Protein AF-A0A1D2MU50-F1 (afdb_monomer_lite)

Structure (mmCIF, N/CA/C/O backbone):
data_AF-A0A1D2MU50-F1
#
_entry.id   AF-A0A1D2MU50-F1
#
loop_
_atom_site.group_PDB
_atom_site.id
_atom_site.type_symbol
_atom_site.label_atom_id
_atom_site.label_alt_id
_atom_site.label_comp_id
_atom_site.label_asym_id
_atom_site.label_entity_id
_atom_site.label_seq_id
_atom_site.pdbx_PDB_ins_code
_atom_site.Cartn_x
_atom_site.Cartn_y
_atom_site.Cartn_z
_atom_site.occupancy
_atom_site.B_iso_or_equiv
_atom_site.auth_seq_id
_atom_site.auth_comp_id
_atom_site.auth_asym_id
_atom_site.auth_atom_id
_atom_site.pdbx_PDB_model_num
ATOM 1 N N . MET A 1 1 ? 18.947 -16.533 -2.020 1.00 41.44 1 MET A N 1
ATOM 2 C CA . MET A 1 1 ? 18.686 -15.149 -1.567 1.00 41.44 1 MET A CA 1
ATOM 3 C C . MET A 1 1 ? 19.133 -14.225 -2.692 1.00 41.44 1 MET A C 1
ATOM 5 O O . MET A 1 1 ? 20.329 -14.177 -2.955 1.00 41.44 1 MET A O 1
ATOM 9 N N . LEU A 1 2 ? 18.201 -13.632 -3.450 1.00 48.97 2 LEU A N 1
ATOM 10 C CA . LEU A 1 2 ? 18.557 -12.781 -4.593 1.00 48.97 2 LEU A CA 1
ATOM 11 C C . LEU A 1 2 ? 19.436 -11.619 -4.111 1.00 48.97 2 LEU A C 1
ATOM 13 O O . LEU A 1 2 ? 19.062 -10.865 -3.218 1.00 48.97 2 LEU A O 1
ATOM 17 N N . LYS A 1 3 ? 20.637 -11.517 -4.684 1.00 49.50 3 LYS A N 1
ATOM 18 C CA . LYS A 1 3 ? 21.651 -10.506 -4.368 1.00 49.50 3 LYS A CA 1
ATOM 19 C C . LYS A 1 3 ? 21.381 -9.235 -5.181 1.00 49.50 3 LYS A C 1
ATOM 21 O O . LYS A 1 3 ? 22.255 -8.756 -5.897 1.00 49.50 3 LYS A O 1
ATOM 26 N N . THR A 1 4 ? 20.156 -8.724 -5.141 1.00 57.94 4 THR A N 1
ATOM 27 C CA . THR A 1 4 ? 19.778 -7.512 -5.874 1.00 57.94 4 THR A CA 1
ATOM 28 C C . THR A 1 4 ? 20.245 -6.288 -5.086 1.00 57.94 4 THR A C 1
ATOM 30 O O . THR A 1 4 ? 19.836 -6.064 -3.950 1.00 57.94 4 THR A O 1
ATOM 33 N N . ARG A 1 5 ? 21.166 -5.507 -5.668 1.00 54.97 5 ARG A N 1
ATOM 34 C CA . ARG A 1 5 ? 21.712 -4.267 -5.086 1.00 54.97 5 ARG A CA 1
ATOM 35 C C . ARG A 1 5 ? 20.741 -3.092 -5.263 1.00 54.97 5 ARG A C 1
ATOM 37 O O . ARG A 1 5 ? 21.062 -2.111 -5.923 1.00 54.97 5 ARG A O 1
ATOM 44 N N . GLY A 1 6 ? 19.562 -3.185 -4.661 1.00 67.56 6 GLY A N 1
ATOM 45 C CA . GLY A 1 6 ? 18.632 -2.062 -4.596 1.00 67.56 6 GLY A CA 1
ATOM 46 C C . GLY A 1 6 ? 17.416 -2.351 -3.729 1.00 67.56 6 GLY A C 1
ATOM 47 O O . GLY A 1 6 ? 17.148 -3.497 -3.371 1.00 67.56 6 GLY A O 1
ATOM 48 N N . GLY A 1 7 ? 16.743 -1.281 -3.317 1.00 77.94 7 GLY A N 1
ATOM 49 C CA . GLY A 1 7 ? 15.620 -1.320 -2.387 1.00 77.94 7 GLY A CA 1
ATOM 50 C C . GLY A 1 7 ? 14.334 -0.809 -3.021 1.00 77.94 7 GLY A C 1
ATOM 51 O O . GLY A 1 7 ? 14.350 -0.114 -4.035 1.00 77.94 7 GLY A O 1
ATOM 52 N N . PHE A 1 8 ? 13.213 -1.142 -2.388 1.00 85.69 8 PHE A N 1
ATOM 53 C CA . PHE A 1 8 ? 11.931 -0.527 -2.697 1.00 85.69 8 PHE A CA 1
ATOM 54 C C . PHE A 1 8 ? 11.828 0.826 -1.994 1.00 85.69 8 PHE A C 1
ATOM 56 O O . PHE A 1 8 ? 12.038 0.915 -0.784 1.00 85.69 8 PHE A O 1
ATOM 63 N N . PHE A 1 9 ? 11.445 1.863 -2.735 1.00 91.75 9 PHE A N 1
ATOM 64 C CA . PHE A 1 9 ? 11.176 3.189 -2.179 1.00 91.75 9 PHE A CA 1
ATOM 65 C C . PHE A 1 9 ? 9.697 3.520 -2.327 1.00 91.75 9 PHE A C 1
ATOM 67 O O . PHE A 1 9 ? 9.114 3.308 -3.390 1.00 91.75 9 P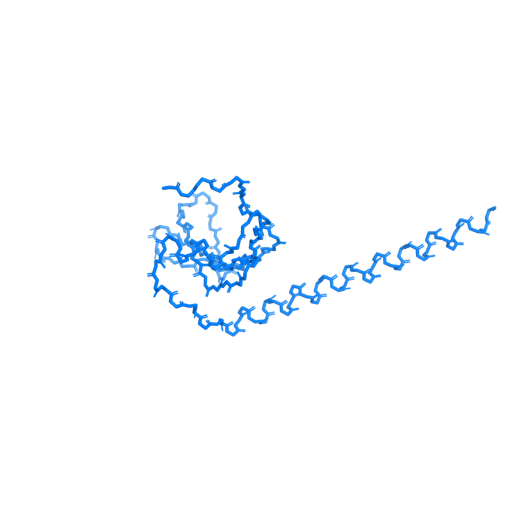HE A O 1
ATOM 74 N N . VAL A 1 10 ? 9.082 4.056 -1.275 1.00 94.00 10 VAL A N 1
ATOM 75 C CA . VAL A 1 10 ? 7.666 4.435 -1.304 1.00 94.00 10 VAL A CA 1
ATOM 76 C C . VAL A 1 10 ? 7.510 5.717 -2.121 1.00 94.00 10 VAL A C 1
ATOM 78 O O . VAL A 1 10 ? 8.006 6.771 -1.734 1.00 94.00 10 VAL A O 1
ATOM 81 N N . ALA A 1 11 ? 6.816 5.624 -3.253 1.00 94.06 11 ALA A N 1
ATOM 82 C CA . ALA A 1 11 ? 6.558 6.740 -4.160 1.00 94.06 11 ALA A CA 1
ATOM 83 C C . ALA A 1 11 ? 5.243 7.467 -3.840 1.00 94.06 11 ALA A C 1
ATOM 85 O O . ALA A 1 11 ? 5.127 8.668 -4.066 1.00 94.06 11 ALA A O 1
ATOM 86 N N . ALA A 1 12 ? 4.242 6.748 -3.328 1.00 95.94 12 ALA A N 1
ATOM 87 C CA . ALA A 1 12 ? 2.993 7.334 -2.851 1.00 95.94 12 ALA A CA 1
ATOM 88 C C . ALA A 1 12 ? 2.405 6.486 -1.722 1.00 95.94 12 ALA A C 1
ATOM 90 O O . ALA A 1 12 ? 2.513 5.259 -1.734 1.00 95.94 12 ALA A O 1
ATOM 91 N N . HIS A 1 13 ? 1.746 7.138 -0.768 1.00 96.62 13 HIS A N 1
ATOM 92 C CA . HIS A 1 13 ? 1.033 6.475 0.315 1.00 96.62 13 HIS A CA 1
ATOM 93 C C . HIS A 1 13 ? -0.218 7.270 0.687 1.00 96.62 13 HIS A C 1
ATOM 95 O O . HIS A 1 13 ? -0.210 8.501 0.714 1.00 96.62 13 HIS A O 1
ATOM 101 N N . THR A 1 14 ? -1.309 6.573 0.977 1.00 96.88 14 THR A N 1
ATOM 102 C CA . THR A 1 14 ? -2.528 7.171 1.526 1.00 96.88 14 THR A CA 1
ATOM 103 C C . THR A 1 14 ? -3.102 6.219 2.551 1.00 96.88 14 THR A C 1
ATOM 105 O O . THR A 1 14 ? -3.249 5.034 2.271 1.00 96.88 14 THR A O 1
ATOM 108 N N . ILE A 1 15 ? -3.464 6.736 3.721 1.00 95.94 15 ILE A N 1
ATOM 109 C CA . ILE A 1 15 ? -4.096 5.966 4.787 1.00 95.94 15 ILE A CA 1
ATOM 110 C C . ILE A 1 15 ? -5.388 6.649 5.211 1.00 95.94 15 ILE A C 1
ATOM 112 O O . ILE A 1 15 ? -5.426 7.858 5.433 1.00 95.94 15 ILE A O 1
ATOM 116 N N . ARG A 1 16 ? -6.458 5.863 5.321 1.00 94.88 16 ARG A N 1
ATOM 117 C CA . ARG A 1 16 ? -7.752 6.324 5.810 1.00 94.88 16 ARG A CA 1
ATOM 118 C C . ARG A 1 16 ? -8.108 5.577 7.083 1.00 94.88 16 ARG A C 1
ATOM 120 O O . ARG A 1 16 ? -8.226 4.350 7.093 1.00 94.88 16 ARG A O 1
ATOM 127 N N . TYR A 1 17 ? -8.337 6.333 8.145 1.00 95.62 17 TYR A N 1
ATOM 128 C CA . TYR A 1 17 ? -8.879 5.814 9.392 1.00 95.62 17 TYR A CA 1
ATOM 129 C C . TYR A 1 17 ? -10.398 5.727 9.267 1.00 95.62 17 TYR A C 1
ATOM 131 O O . TYR A 1 17 ? -11.072 6.720 9.005 1.00 95.62 17 TYR A O 1
ATOM 139 N N . ARG A 1 18 ? -10.933 4.513 9.390 1.00 93.31 18 ARG A N 1
ATOM 140 C CA . ARG A 1 18 ? -12.380 4.244 9.337 1.00 93.31 18 ARG A CA 1
ATOM 141 C C . ARG A 1 18 ? -12.994 4.095 10.728 1.00 93.31 18 ARG A C 1
ATOM 143 O O . ARG A 1 18 ? -14.211 4.138 10.864 1.00 93.31 18 ARG A O 1
ATOM 150 N N . GLN A 1 19 ? -12.148 3.896 11.734 1.00 92.19 19 GLN A N 1
ATOM 151 C CA . GLN A 1 19 ? -12.479 3.848 13.153 1.00 92.19 19 GLN A CA 1
ATOM 152 C C . GLN A 1 19 ? -11.375 4.594 13.923 1.00 92.19 19 GLN A C 1
ATOM 154 O O . GLN A 1 19 ? -10.236 4.628 13.442 1.00 92.19 19 GLN A O 1
ATOM 159 N N . PRO A 1 20 ? -11.667 5.159 15.107 1.00 91.00 20 PRO A N 1
ATOM 160 C CA . PRO A 1 20 ? -10.658 5.824 15.925 1.00 91.00 20 PRO A CA 1
ATOM 161 C C . PRO A 1 20 ? -9.493 4.886 16.243 1.00 91.00 20 PRO A C 1
ATOM 163 O O . PRO A 1 20 ? -9.707 3.721 16.568 1.00 91.00 20 PRO A O 1
ATOM 166 N N . VAL A 1 21 ? -8.263 5.383 16.173 1.00 90.38 21 VAL A N 1
ATOM 167 C CA . VAL A 1 21 ? -7.071 4.682 16.666 1.00 90.38 21 VAL A CA 1
ATOM 168 C C . VAL A 1 21 ? -6.733 5.311 18.006 1.00 90.38 21 VAL A C 1
ATOM 170 O O . VAL A 1 21 ? -6.377 6.483 18.078 1.00 90.38 21 VAL A O 1
ATOM 173 N N . MET A 1 22 ? -6.914 4.542 19.075 1.00 88.12 22 MET A N 1
ATOM 174 C CA . MET A 1 22 ? -6.571 4.962 20.429 1.00 88.12 22 MET A CA 1
ATOM 175 C C . MET A 1 22 ? -5.052 5.112 20.551 1.00 88.12 22 MET A C 1
ATOM 177 O O . MET A 1 22 ? -4.290 4.222 20.155 1.00 88.12 22 MET A O 1
ATOM 181 N N . MET A 1 23 ? -4.605 6.226 21.122 1.00 90.25 23 MET A N 1
ATOM 182 C CA . MET A 1 23 ? -3.198 6.394 21.480 1.00 90.25 23 MET A CA 1
ATOM 183 C C . MET A 1 23 ? -2.784 5.308 22.486 1.00 90.25 23 MET A C 1
ATOM 185 O O . MET A 1 23 ? -3.604 4.840 23.274 1.00 90.25 23 MET A O 1
ATOM 189 N N . PHE A 1 24 ? -1.520 4.881 22.431 1.00 91.12 24 PHE A N 1
ATOM 190 C CA . PHE A 1 24 ? -0.929 3.884 23.343 1.00 91.12 24 PHE A CA 1
ATOM 191 C C . PHE A 1 24 ? -1.570 2.488 23.335 1.00 91.12 24 PHE A C 1
ATOM 193 O O . PHE A 1 24 ? -1.330 1.687 24.233 1.00 91.12 24 PHE A O 1
ATOM 200 N N . SER A 1 25 ? -2.367 2.163 22.319 1.00 90.31 25 SER A N 1
ATOM 201 C CA . SER A 1 25 ? -2.853 0.796 22.122 1.00 90.31 25 SER A CA 1
ATOM 202 C C . SER A 1 25 ? -1.878 -0.023 21.280 1.00 90.31 25 SER A C 1
ATOM 204 O O . SER A 1 25 ? -1.095 0.514 20.495 1.00 90.31 25 SER A O 1
ATOM 206 N N . THR A 1 26 ? -1.934 -1.341 21.434 1.00 95.06 26 THR A N 1
ATOM 207 C CA . THR A 1 26 ? -1.138 -2.268 20.633 1.00 95.06 26 THR A CA 1
ATOM 208 C C . THR A 1 26 ? -1.853 -2.600 19.326 1.00 95.06 26 THR A C 1
ATOM 210 O O . THR A 1 26 ? -3.043 -2.931 19.292 1.00 95.06 26 THR A O 1
ATOM 213 N N . TYR A 1 27 ? -1.105 -2.523 18.227 1.00 95.88 27 TYR A N 1
ATOM 214 C CA . TYR A 1 27 ? -1.626 -2.730 16.883 1.00 95.88 27 TYR A CA 1
ATOM 215 C C . TYR A 1 27 ? -0.747 -3.689 16.091 1.00 95.88 27 TYR A C 1
ATOM 217 O O . TYR A 1 27 ? 0.478 -3.679 16.205 1.00 95.88 27 TYR A O 1
ATOM 225 N N . LYS A 1 28 ? -1.385 -4.470 15.223 1.00 95.88 28 LYS A N 1
ATOM 226 C CA . LYS A 1 28 ? -0.745 -5.206 14.139 1.00 95.88 28 LYS A CA 1
ATOM 227 C C . LYS A 1 28 ? -0.911 -4.419 12.849 1.00 95.88 28 LYS A C 1
ATOM 229 O O . LYS A 1 28 ? -2.035 -4.141 12.429 1.00 95.88 28 LYS A O 1
ATOM 234 N N . VAL A 1 29 ? 0.207 -4.109 12.201 1.00 96.44 29 VAL A N 1
ATOM 235 C CA . VAL A 1 29 ? 0.210 -3.595 10.831 1.00 96.44 29 VAL A CA 1
ATOM 236 C C . VAL A 1 29 ? 0.334 -4.778 9.886 1.00 96.44 29 VAL A C 1
ATOM 238 O O . VAL A 1 29 ? 1.280 -5.560 9.973 1.00 96.44 29 VAL A O 1
ATOM 241 N N . LEU A 1 30 ? -0.643 -4.928 9.001 1.00 97.25 30 LEU A N 1
ATOM 242 C CA . LEU A 1 30 ? -0.646 -5.952 7.973 1.00 97.25 30 LEU A CA 1
ATOM 243 C C . LEU A 1 30 ? -0.435 -5.296 6.616 1.00 97.25 30 LEU A C 1
ATOM 245 O O . LEU A 1 30 ? -1.251 -4.476 6.204 1.00 97.25 30 LEU A O 1
ATOM 249 N N . THR A 1 31 ? 0.642 -5.682 5.944 1.00 96.75 31 THR A N 1
ATOM 250 C CA . THR A 1 31 ? 0.986 -5.224 4.599 1.00 96.75 31 THR A CA 1
ATOM 251 C C . THR A 1 31 ? 0.855 -6.396 3.641 1.00 96.75 31 THR A C 1
ATOM 253 O O . THR A 1 31 ? 1.483 -7.429 3.888 1.00 96.75 31 THR A O 1
ATOM 256 N N . ARG A 1 32 ? 0.068 -6.269 2.568 1.00 94.12 32 ARG A N 1
ATOM 257 C CA . ARG A 1 32 ? -0.021 -7.315 1.537 1.00 94.12 32 ARG A CA 1
ATOM 258 C C . ARG A 1 32 ? 0.162 -6.717 0.147 1.00 94.12 32 ARG A C 1
ATOM 260 O O . ARG A 1 32 ? -0.431 -5.678 -0.136 1.00 94.12 32 ARG A O 1
ATOM 267 N N . PRO A 1 33 ? 0.961 -7.346 -0.730 1.00 93.69 33 PRO A N 1
ATOM 268 C CA . PRO A 1 33 ? 1.001 -6.958 -2.131 1.00 93.69 33 PRO A CA 1
ATOM 269 C C . PRO A 1 33 ? -0.345 -7.304 -2.774 1.00 93.69 33 PRO A C 1
ATOM 271 O O . PRO A 1 33 ? -0.810 -8.437 -2.673 1.00 93.69 33 PRO A O 1
ATOM 274 N N . ILE A 1 34 ? -0.984 -6.319 -3.398 1.00 95.38 34 ILE A N 1
ATOM 275 C CA . ILE A 1 34 ? -2.312 -6.471 -4.016 1.00 95.38 34 ILE A CA 1
ATOM 276 C C . ILE A 1 34 ? -2.268 -6.417 -5.534 1.00 95.38 34 ILE A C 1
ATOM 278 O O . ILE A 1 34 ? -3.185 -6.902 -6.183 1.00 95.38 34 ILE A O 1
ATOM 282 N N . TRP A 1 35 ? -1.232 -5.795 -6.093 1.00 95.88 35 TRP A N 1
ATOM 283 C CA . TRP A 1 35 ? -1.029 -5.668 -7.527 1.00 95.88 35 TRP A CA 1
ATOM 284 C C . TRP A 1 35 ? 0.409 -5.230 -7.810 1.00 95.88 35 TRP A C 1
ATOM 286 O O . TRP A 1 35 ? 1.073 -4.660 -6.939 1.00 95.88 35 TRP A O 1
ATOM 296 N N . TRP A 1 36 ? 0.898 -5.479 -9.020 1.00 95.12 36 TRP A N 1
ATOM 297 C CA . TRP A 1 36 ? 2.228 -5.056 -9.450 1.00 95.12 36 TRP A CA 1
ATOM 298 C C . TRP A 1 36 ? 2.332 -4.931 -10.971 1.00 95.12 36 TRP A C 1
ATOM 300 O O . TRP A 1 36 ? 1.659 -5.624 -11.739 1.00 95.12 36 TRP A O 1
ATOM 310 N N . ASP A 1 37 ? 3.227 -4.055 -11.399 1.00 93.06 37 ASP A N 1
ATOM 311 C CA . ASP A 1 37 ? 3.730 -3.943 -12.764 1.00 93.06 37 ASP A CA 1
ATOM 312 C C . ASP A 1 37 ? 5.255 -4.127 -12.745 1.00 93.06 37 ASP A C 1
ATOM 314 O O . ASP A 1 37 ? 5.825 -4.397 -11.693 1.00 93.06 37 ASP A O 1
ATOM 318 N N . LYS A 1 38 ? 5.929 -3.992 -13.889 1.00 93.00 38 LYS A N 1
ATOM 319 C CA . LYS A 1 38 ? 7.389 -4.165 -13.990 1.00 93.00 38 LYS A CA 1
ATOM 320 C C . LYS A 1 38 ? 8.203 -3.223 -13.098 1.00 93.00 38 LYS A C 1
ATOM 322 O O . LYS A 1 38 ? 9.319 -3.557 -12.710 1.00 93.00 38 LYS A O 1
ATOM 327 N N . LYS A 1 39 ? 7.673 -2.038 -12.781 1.00 92.31 39 LYS A N 1
ATOM 328 C CA . LYS A 1 39 ? 8.383 -0.964 -12.066 1.00 92.31 39 LYS A CA 1
ATOM 329 C C . LYS A 1 39 ? 7.882 -0.766 -10.638 1.00 92.31 39 LYS A C 1
ATOM 331 O O . LYS A 1 39 ? 8.638 -0.342 -9.759 1.00 92.31 39 LYS A O 1
ATOM 336 N N . TYR A 1 40 ? 6.603 -1.022 -10.405 1.00 94.69 40 TYR A N 1
ATOM 337 C CA . TYR A 1 40 ? 5.919 -0.706 -9.168 1.00 94.69 40 TYR A CA 1
ATOM 338 C C . TYR A 1 40 ? 5.237 -1.925 -8.572 1.00 94.69 40 TYR A C 1
ATOM 340 O O . TYR A 1 40 ? 4.585 -2.711 -9.255 1.00 94.69 40 TYR A O 1
ATOM 348 N N . ILE A 1 41 ? 5.305 -2.002 -7.251 1.00 95.25 41 ILE A N 1
ATOM 349 C CA . ILE A 1 41 ? 4.504 -2.910 -6.441 1.00 95.25 41 ILE A CA 1
ATOM 350 C C . ILE A 1 41 ? 3.566 -2.085 -5.568 1.00 95.25 41 ILE A C 1
ATOM 352 O O . ILE A 1 41 ? 3.934 -1.027 -5.042 1.00 95.25 41 ILE A O 1
ATOM 356 N N . TYR A 1 42 ? 2.334 -2.559 -5.450 1.00 96.38 42 TYR A N 1
ATOM 357 C CA . TYR A 1 42 ? 1.270 -1.876 -4.741 1.00 96.38 42 TYR A CA 1
ATOM 358 C C . TYR A 1 42 ? 0.817 -2.724 -3.569 1.00 96.38 42 TYR A C 1
ATOM 360 O O . TYR A 1 42 ? 0.637 -3.938 -3.700 1.00 96.38 42 TYR A O 1
ATOM 368 N N . TYR A 1 43 ? 0.624 -2.074 -2.428 1.00 96.44 43 TYR A N 1
ATOM 369 C CA . TYR A 1 43 ? 0.305 -2.753 -1.182 1.00 96.44 43 TYR A CA 1
ATOM 370 C C . TYR A 1 43 ? -0.986 -2.236 -0.571 1.00 96.44 43 TYR A C 1
ATOM 372 O O . TYR A 1 43 ? -1.214 -1.024 -0.557 1.00 96.44 43 TYR A O 1
ATOM 380 N N . ASP A 1 44 ? -1.768 -3.143 0.016 1.00 96.19 44 ASP A N 1
ATOM 381 C CA . ASP A 1 44 ? -2.720 -2.783 1.058 1.00 96.19 44 ASP A CA 1
ATOM 382 C C . ASP A 1 44 ? -2.011 -2.751 2.419 1.00 96.19 44 ASP A C 1
ATOM 384 O O . ASP A 1 44 ? -1.156 -3.576 2.738 1.00 96.19 44 ASP A O 1
ATOM 388 N N . HIS A 1 45 ? -2.351 -1.755 3.225 1.00 97.19 45 HIS A N 1
ATOM 389 C CA . HIS A 1 45 ? -1.915 -1.625 4.605 1.00 97.19 45 HIS A CA 1
ATOM 390 C C . HIS A 1 45 ? -3.142 -1.589 5.493 1.00 97.19 45 HIS A C 1
ATOM 392 O O . HIS A 1 45 ? -4.059 -0.800 5.269 1.00 97.19 45 HIS A O 1
ATOM 398 N N . ARG A 1 46 ? -3.162 -2.422 6.528 1.00 96.94 46 ARG A N 1
ATOM 399 C CA . ARG A 1 46 ? -4.252 -2.461 7.501 1.00 96.94 46 ARG A CA 1
ATOM 400 C C . ARG A 1 46 ? -3.685 -2.333 8.897 1.00 96.94 46 ARG A C 1
ATOM 402 O O . ARG A 1 46 ? -2.806 -3.105 9.272 1.00 96.94 46 ARG A O 1
ATOM 409 N N . ILE A 1 47 ? -4.213 -1.390 9.669 1.00 96.50 47 ILE A N 1
ATOM 410 C CA . ILE A 1 47 ? -3.936 -1.308 11.105 1.00 96.50 47 ILE A CA 1
ATOM 411 C C . ILE A 1 47 ? -5.064 -2.028 11.829 1.00 96.50 47 ILE A C 1
ATOM 413 O O . ILE A 1 47 ? -6.233 -1.659 11.691 1.00 96.50 47 ILE A O 1
ATOM 417 N N . ILE A 1 48 ? -4.700 -3.060 12.581 1.00 96.62 48 ILE A N 1
ATOM 418 C CA . ILE A 1 48 ? -5.620 -3.927 13.314 1.00 96.62 48 ILE A CA 1
ATOM 419 C C . ILE A 1 48 ? -5.278 -3.819 14.794 1.00 96.62 48 ILE A C 1
ATOM 421 O O . ILE A 1 48 ? -4.138 -4.078 15.177 1.00 96.62 48 ILE A O 1
ATOM 425 N N . THR A 1 49 ? -6.230 -3.425 15.631 1.00 96.06 49 THR A N 1
ATOM 426 C CA . THR A 1 49 ? -6.011 -3.401 17.084 1.00 96.06 49 THR A CA 1
ATOM 427 C C . THR A 1 49 ? -5.918 -4.828 17.607 1.00 96.06 49 THR A C 1
ATOM 429 O O . THR A 1 49 ? -6.731 -5.672 17.238 1.00 96.06 49 THR A O 1
ATOM 432 N N . LEU A 1 50 ? -4.948 -5.114 18.476 1.00 95.19 50 LEU A N 1
ATOM 433 C CA . LEU A 1 50 ? -4.790 -6.468 19.022 1.00 95.19 50 LEU A CA 1
ATOM 434 C C . LEU A 1 50 ? -5.848 -6.818 20.074 1.00 95.19 50 LEU A C 1
ATOM 436 O O . LEU A 1 50 ? -6.217 -7.980 20.187 1.00 95.19 50 LEU A O 1
ATOM 440 N N . ALA A 1 51 ? -6.341 -5.824 20.816 1.00 92.94 51 ALA A N 1
ATOM 441 C CA . ALA A 1 51 ? -7.310 -6.030 21.890 1.00 92.94 51 ALA A CA 1
ATOM 442 C C . ALA A 1 51 ? -8.678 -6.540 21.397 1.00 92.94 51 ALA A C 1
ATOM 444 O O . ALA A 1 51 ? -9.290 -7.363 22.066 1.00 92.94 51 ALA A O 1
ATOM 445 N N . ASP A 1 52 ? -9.157 -6.057 20.245 1.00 93.31 52 ASP A N 1
ATOM 446 C CA . ASP A 1 52 ? -10.489 -6.380 19.707 1.00 93.31 52 ASP A CA 1
ATOM 447 C C . ASP A 1 52 ? -10.469 -6.927 18.266 1.00 93.31 52 ASP A C 1
ATOM 449 O O . ASP A 1 52 ? -11.509 -7.299 17.728 1.00 93.31 52 ASP A O 1
ATOM 453 N N . GLY A 1 53 ? -9.304 -6.978 17.613 1.00 93.38 53 GLY A N 1
ATOM 454 C CA . GLY A 1 53 ? -9.165 -7.462 16.238 1.00 93.38 53 GLY A CA 1
ATOM 455 C C . GLY A 1 53 ? -9.766 -6.539 15.171 1.00 93.38 53 GLY A C 1
ATOM 456 O O . GLY A 1 53 ? -9.859 -6.931 14.004 1.00 93.38 53 GLY A O 1
ATOM 457 N N . VAL A 1 54 ? -10.174 -5.317 15.521 1.00 94.56 54 VAL A N 1
ATOM 458 C CA . VAL A 1 54 ? -10.870 -4.418 14.592 1.00 94.56 54 VAL A CA 1
ATOM 459 C C . VAL A 1 54 ? -9.882 -3.732 13.647 1.00 94.56 54 VAL A C 1
ATOM 461 O O . VAL A 1 54 ? -8.873 -3.164 14.068 1.00 94.56 54 VAL A O 1
ATOM 464 N N . ILE A 1 55 ? -10.209 -3.717 12.348 1.00 96.25 55 ILE A N 1
ATOM 465 C CA . ILE A 1 55 ? -9.471 -2.955 11.328 1.00 96.25 55 ILE A CA 1
ATOM 466 C C . ILE A 1 55 ? -9.794 -1.467 11.488 1.00 96.25 55 ILE A C 1
ATOM 468 O O . ILE A 1 55 ? -10.868 -1.002 11.088 1.00 96.25 55 ILE A O 1
ATOM 472 N N . ARG A 1 56 ? -8.848 -0.706 12.038 1.00 95.81 56 ARG A N 1
ATOM 473 C CA . ARG A 1 56 ? -9.015 0.729 12.294 1.00 95.81 56 ARG A CA 1
ATOM 474 C C . ARG A 1 56 ? -8.682 1.594 11.088 1.00 95.81 56 ARG A C 1
ATOM 476 O O . ARG A 1 56 ? -9.326 2.624 10.874 1.00 95.81 56 ARG A O 1
ATOM 483 N N . SER A 1 57 ? -7.733 1.164 10.264 1.00 96.38 57 SER A N 1
ATOM 484 C CA . SER A 1 57 ? -7.367 1.876 9.041 1.00 96.38 57 SER A CA 1
ATOM 485 C C . SER A 1 57 ? -7.125 0.939 7.869 1.00 96.38 57 SER A C 1
ATOM 487 O O . SER A 1 57 ? -6.797 -0.238 8.039 1.00 96.38 57 SER A O 1
ATOM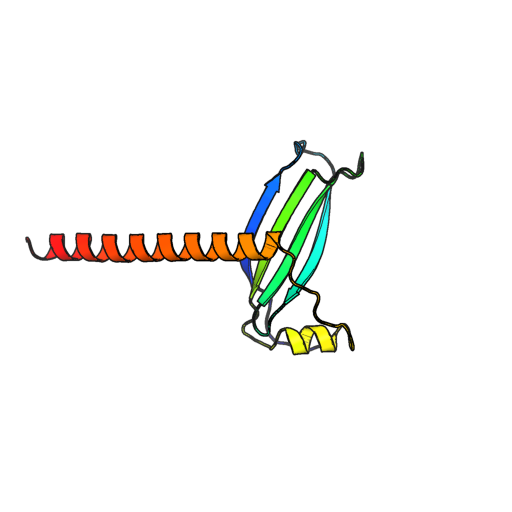 489 N N . ILE A 1 58 ? -7.303 1.500 6.678 1.00 95.50 58 ILE A N 1
ATOM 490 C CA . ILE A 1 58 ? -6.929 0.892 5.406 1.00 95.50 58 ILE A CA 1
ATOM 491 C C . ILE A 1 58 ? -6.136 1.947 4.641 1.00 95.50 58 ILE A C 1
ATOM 493 O O . ILE A 1 58 ? -6.555 3.105 4.564 1.00 95.50 58 ILE A O 1
ATOM 497 N N . GLY A 1 59 ? -4.992 1.561 4.098 1.00 95.94 59 GLY A N 1
ATOM 498 C CA . GLY A 1 59 ? -4.170 2.419 3.267 1.00 95.94 59 GLY A CA 1
ATOM 499 C C . GLY A 1 59 ? -3.633 1.691 2.052 1.00 95.94 59 GLY A C 1
ATOM 500 O O . GLY A 1 59 ? -3.492 0.472 2.068 1.00 95.94 59 GLY A O 1
ATOM 501 N N . TYR A 1 60 ? -3.313 2.461 1.022 1.00 97.62 60 TYR A N 1
ATOM 502 C CA . TYR A 1 60 ? -2.593 1.989 -0.149 1.00 97.62 60 TYR A CA 1
ATOM 503 C C . TYR A 1 60 ? -1.208 2.614 -0.181 1.00 97.62 60 TYR A C 1
ATOM 505 O O . TYR A 1 60 ? -1.028 3.782 0.181 1.00 97.62 60 TYR A O 1
ATOM 513 N N . SER A 1 61 ? -0.217 1.843 -0.613 1.00 97.31 61 SER A N 1
ATOM 514 C CA . SER A 1 61 ? 1.072 2.394 -1.017 1.00 97.31 61 SER A CA 1
ATOM 515 C C . SER A 1 61 ? 1.481 1.903 -2.393 1.00 97.31 61 SER A C 1
ATOM 517 O O . SER A 1 61 ? 1.094 0.824 -2.841 1.00 97.31 61 SER A O 1
ATOM 519 N N . LYS A 1 62 ? 2.269 2.742 -3.057 1.00 96.69 62 LYS A N 1
ATOM 520 C CA . LYS A 1 62 ? 2.960 2.459 -4.307 1.00 96.69 62 LYS A CA 1
ATOM 521 C C . LYS A 1 62 ? 4.445 2.548 -4.019 1.00 96.69 62 LYS A C 1
ATOM 523 O O . LYS A 1 62 ? 4.926 3.632 -3.677 1.00 96.69 62 LYS A O 1
ATOM 528 N N . SER A 1 63 ? 5.159 1.451 -4.210 1.00 95.31 63 SER A N 1
ATOM 529 C CA . SER A 1 63 ? 6.612 1.417 -4.086 1.00 95.31 63 SER A CA 1
ATOM 530 C C . SER A 1 63 ? 7.253 1.203 -5.444 1.00 95.31 63 SER A C 1
ATOM 532 O O . SER A 1 63 ? 6.781 0.398 -6.241 1.00 95.31 63 SER A O 1
ATOM 534 N N . CYS A 1 64 ? 8.317 1.949 -5.713 1.00 92.75 64 CYS A N 1
ATOM 535 C CA . CYS A 1 64 ? 9.118 1.840 -6.922 1.00 92.75 64 CYS A CA 1
ATOM 536 C C . CYS A 1 64 ? 10.331 0.957 -6.656 1.00 92.75 64 CYS A C 1
ATOM 538 O O . CYS A 1 64 ? 10.962 1.078 -5.601 1.00 92.75 64 CYS A O 1
ATOM 540 N N . CYS A 1 65 ? 10.682 0.145 -7.645 1.00 87.50 65 CYS A N 1
ATOM 541 C CA . CYS A 1 65 ? 12.014 -0.414 -7.774 1.00 87.50 65 CYS A CA 1
ATOM 542 C C . CYS A 1 65 ? 12.670 0.177 -9.024 1.00 87.50 65 CYS A C 1
ATOM 544 O O . CYS A 1 65 ? 12.043 0.236 -10.078 1.00 87.50 65 CYS A O 1
ATOM 546 N N . ASP A 1 66 ? 13.903 0.659 -8.896 1.00 84.12 66 ASP A N 1
ATOM 547 C CA . ASP A 1 66 ? 14.683 1.169 -10.036 1.00 84.12 66 ASP A CA 1
ATOM 548 C C . ASP A 1 66 ? 15.773 0.179 -10.474 1.00 84.12 66 ASP A C 1
ATOM 550 O O . ASP A 1 66 ? 16.215 0.165 -11.615 1.00 84.12 66 ASP A O 1
ATOM 554 N N . SER A 1 67 ? 16.192 -0.695 -9.561 1.00 84.56 67 SER A N 1
ATOM 555 C CA . SER A 1 67 ? 17.332 -1.593 -9.752 1.00 84.56 67 SER A CA 1
ATOM 556 C C . SER A 1 67 ? 17.005 -2.925 -10.429 1.00 84.56 67 SER A C 1
ATOM 558 O O . SER A 1 67 ? 17.932 -3.633 -10.816 1.00 84.56 67 SER A O 1
ATOM 560 N N . PHE A 1 68 ? 15.733 -3.327 -10.487 1.00 85.88 68 PHE A N 1
ATOM 561 C CA . PHE A 1 68 ? 15.314 -4.618 -11.044 1.00 85.88 68 PHE A CA 1
ATOM 562 C C . PHE A 1 68 ? 13.836 -4.620 -11.448 1.00 85.88 68 PHE A C 1
ATOM 564 O O . PHE A 1 68 ? 13.054 -3.803 -10.958 1.00 85.88 68 PHE A O 1
ATOM 571 N N . ASP A 1 69 ? 13.464 -5.577 -12.302 1.00 91.88 69 ASP A N 1
ATOM 572 C CA . ASP A 1 69 ? 12.079 -5.830 -12.698 1.00 91.88 69 ASP A CA 1
ATOM 573 C C . ASP A 1 69 ? 11.298 -6.497 -11.551 1.00 91.88 69 ASP A C 1
ATOM 575 O O . ASP A 1 69 ? 11.707 -7.509 -10.972 1.00 91.88 69 ASP A O 1
ATOM 579 N N . VAL A 1 70 ? 10.171 -5.889 -11.189 1.00 91.94 70 VAL A N 1
ATOM 580 C CA . VAL A 1 70 ? 9.329 -6.325 -10.070 1.00 91.94 70 VAL A CA 1
ATOM 581 C C . VAL A 1 70 ? 8.599 -7.638 -10.371 1.00 91.94 70 VAL A C 1
ATOM 583 O O . VAL A 1 70 ? 8.405 -8.435 -9.453 1.00 91.94 70 VAL A O 1
ATOM 586 N N . GLU A 1 71 ? 8.210 -7.898 -11.620 1.00 92.62 71 GLU A N 1
ATOM 587 C CA . GLU A 1 71 ? 7.554 -9.154 -12.006 1.00 92.62 71 GLU A CA 1
ATOM 588 C C . GLU A 1 71 ? 8.534 -10.323 -11.897 1.00 92.62 71 GLU A C 1
ATOM 590 O O . GLU A 1 71 ? 8.198 -11.353 -11.306 1.00 92.62 71 GLU A O 1
ATOM 595 N N . GLU A 1 72 ? 9.765 -10.138 -12.379 1.00 91.50 72 GLU A N 1
ATOM 596 C CA . GLU A 1 72 ? 10.834 -11.132 -12.226 1.00 91.50 72 GLU A CA 1
ATOM 597 C C . GLU A 1 72 ? 11.165 -11.380 -10.751 1.00 91.50 72 GLU A C 1
ATOM 599 O O . GLU A 1 72 ? 11.319 -12.528 -10.327 1.00 91.50 72 GLU A O 1
ATOM 604 N N . PHE A 1 73 ? 11.224 -10.315 -9.946 1.00 90.94 73 PHE A N 1
ATOM 605 C CA . PHE A 1 73 ? 11.456 -10.420 -8.507 1.00 90.94 73 PHE A CA 1
ATOM 606 C C . PHE A 1 73 ? 10.364 -11.233 -7.801 1.00 90.94 73 PHE A C 1
ATOM 608 O O . PHE A 1 73 ? 10.681 -12.120 -7.004 1.00 90.94 73 PHE A O 1
ATOM 615 N N . ILE A 1 74 ? 9.089 -10.962 -8.098 1.00 91.62 74 ILE A N 1
ATOM 616 C CA . ILE A 1 74 ? 7.966 -11.690 -7.496 1.00 91.62 74 ILE A CA 1
ATOM 617 C C . ILE A 1 74 ? 7.982 -13.149 -7.936 1.00 91.62 74 ILE A C 1
ATOM 619 O O . ILE A 1 74 ? 7.891 -14.023 -7.077 1.00 91.62 74 ILE A O 1
ATOM 623 N N . ASN A 1 75 ? 8.180 -13.426 -9.226 1.00 91.81 75 ASN A N 1
ATOM 624 C CA . ASN A 1 75 ? 8.268 -14.798 -9.726 1.00 91.81 75 ASN A CA 1
ATOM 625 C C . ASN A 1 75 ? 9.476 -15.556 -9.138 1.00 91.81 75 ASN A C 1
ATOM 627 O O . ASN A 1 75 ? 9.408 -16.762 -8.923 1.00 91.81 75 ASN A O 1
ATOM 631 N N . GLY A 1 76 ? 10.571 -14.860 -8.819 1.00 91.69 76 GLY A N 1
ATOM 632 C CA . GLY A 1 76 ? 11.740 -15.452 -8.165 1.00 91.69 76 GLY A CA 1
ATOM 633 C C . GLY A 1 76 ? 11.517 -15.853 -6.700 1.00 91.69 76 GLY A C 1
ATOM 634 O O . GLY A 1 76 ? 12.177 -16.774 -6.219 1.00 91.69 76 GLY A O 1
ATOM 635 N N . ILE A 1 77 ? 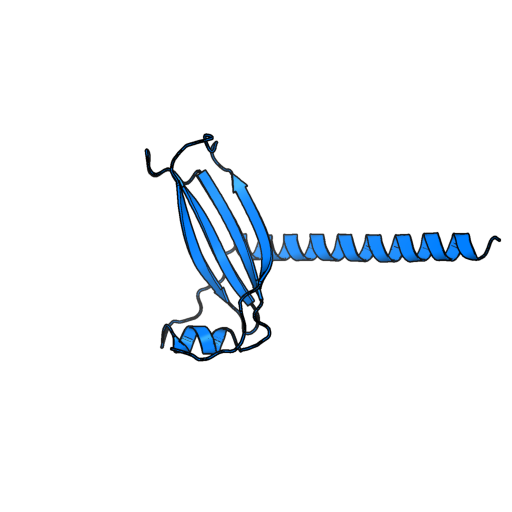10.611 -15.181 -5.980 1.00 90.88 77 ILE A N 1
ATOM 636 C CA . ILE A 1 77 ? 10.286 -15.486 -4.570 1.00 90.88 77 ILE A CA 1
ATOM 637 C C . ILE A 1 77 ? 9.073 -16.412 -4.471 1.00 90.88 77 ILE A C 1
ATOM 639 O O . ILE A 1 77 ? 9.045 -17.318 -3.637 1.00 90.88 77 ILE A O 1
ATOM 643 N N . HIS A 1 78 ? 8.083 -16.188 -5.328 1.00 90.44 78 HIS A N 1
ATOM 644 C CA . HIS A 1 78 ? 6.836 -16.932 -5.396 1.00 90.44 78 HIS A CA 1
ATOM 645 C C . HIS A 1 78 ? 6.592 -17.411 -6.838 1.00 90.44 78 HIS A C 1
ATOM 647 O O . HIS A 1 78 ? 5.812 -16.796 -7.570 1.00 90.44 78 HIS A O 1
ATOM 653 N N . PRO A 1 79 ? 7.263 -18.498 -7.263 1.00 91.00 79 PRO A N 1
ATOM 654 C CA . PRO A 1 79 ? 7.129 -19.021 -8.618 1.00 91.00 79 PRO A CA 1
ATOM 655 C C . PRO A 1 79 ? 5.694 -19.446 -8.926 1.00 91.00 79 PRO A C 1
ATOM 657 O O . PRO A 1 79 ? 5.049 -20.099 -8.105 1.00 91.00 79 PRO A O 1
ATOM 660 N N . GLY A 1 80 ? 5.210 -19.104 -10.122 1.00 87.06 80 GLY A N 1
ATOM 661 C CA . GLY A 1 80 ? 3.877 -19.507 -10.586 1.00 87.06 80 GLY A CA 1
ATOM 662 C C . GLY A 1 80 ? 2.715 -18.755 -9.931 1.00 87.06 80 GLY A C 1
ATOM 663 O O . GLY A 1 80 ? 1.573 -19.189 -10.046 1.00 87.06 80 GLY A O 1
ATOM 664 N N .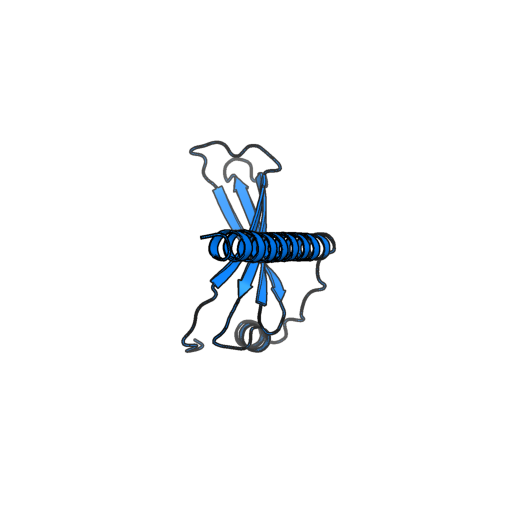 VAL A 1 81 ? 2.983 -17.642 -9.239 1.00 90.75 81 VAL A N 1
ATOM 665 C CA . VAL A 1 81 ? 1.923 -16.740 -8.782 1.00 90.75 81 VAL A CA 1
ATOM 666 C C . VAL A 1 81 ? 1.446 -15.884 -9.946 1.00 90.75 81 VAL A C 1
ATOM 668 O O . VAL A 1 81 ? 2.193 -15.065 -10.483 1.00 90.75 81 VAL A O 1
ATOM 671 N N . ASP A 1 82 ? 0.170 -16.038 -10.284 1.00 90.50 82 ASP A N 1
ATOM 672 C CA . ASP A 1 82 ? -0.489 -15.165 -11.241 1.00 90.50 82 ASP A CA 1
ATOM 673 C C . ASP A 1 82 ? -0.653 -13.757 -10.676 1.00 90.50 82 ASP A C 1
ATOM 675 O O . ASP A 1 82 ? -0.934 -13.543 -9.490 1.00 90.50 82 ASP A O 1
ATOM 679 N N . LYS A 1 83 ? -0.507 -12.769 -11.559 1.00 91.38 83 LYS A N 1
ATOM 680 C CA . LYS A 1 83 ? -0.773 -11.381 -11.205 1.00 91.38 83 LYS A CA 1
ATOM 681 C C . LYS A 1 83 ? -2.265 -11.219 -10.882 1.00 91.38 83 LYS A C 1
ATOM 683 O O . LYS A 1 83 ? -3.098 -11.504 -11.743 1.00 91.38 83 LYS A O 1
ATOM 688 N N . PRO A 1 84 ? -2.621 -10.724 -9.685 1.00 91.38 84 PRO A N 1
ATOM 689 C CA . PRO A 1 84 ? -4.012 -10.541 -9.302 1.00 91.38 84 PRO A CA 1
ATOM 690 C C . PRO A 1 84 ? -4.698 -9.488 -10.178 1.00 91.38 84 PRO A C 1
ATOM 692 O O . PRO A 1 84 ? -4.060 -8.579 -10.718 1.00 91.38 84 PRO A O 1
ATOM 695 N N . GLN A 1 85 ? -6.023 -9.576 -10.282 1.00 92.88 85 GLN A N 1
ATOM 696 C CA . GLN A 1 85 ? -6.824 -8.500 -10.857 1.00 92.88 85 GLN A CA 1
ATOM 697 C C . GLN A 1 85 ? -6.736 -7.261 -9.958 1.00 92.88 85 GLN A C 1
ATOM 699 O O . GLN A 1 85 ? -6.858 -7.359 -8.737 1.00 92.88 85 GLN A O 1
ATOM 704 N N . MET A 1 86 ? -6.526 -6.091 -10.563 1.00 94.25 86 MET A N 1
ATOM 705 C CA . MET A 1 86 ? -6.448 -4.837 -9.817 1.00 94.25 86 MET A CA 1
ATOM 706 C C . MET A 1 86 ? -7.811 -4.498 -9.182 1.00 94.25 86 MET A C 1
ATOM 708 O O . MET A 1 86 ? -8.803 -4.461 -9.911 1.00 94.25 86 MET A O 1
ATOM 712 N N . PRO A 1 87 ? -7.879 -4.223 -7.865 1.00 94.31 87 PRO A N 1
ATOM 713 C CA . PRO A 1 87 ? -9.123 -3.823 -7.203 1.00 94.31 87 PRO A CA 1
ATOM 714 C C . PRO A 1 87 ? -9.684 -2.486 -7.719 1.00 94.31 87 PRO A C 1
ATOM 716 O O . PRO A 1 87 ? -8.932 -1.544 -7.971 1.00 94.31 87 PRO A O 1
ATOM 719 N N . ASP A 1 88 ? -11.011 -2.357 -7.805 1.00 94.94 88 ASP A N 1
ATOM 720 C CA . ASP A 1 88 ? -11.682 -1.156 -8.341 1.00 94.94 88 ASP A CA 1
ATOM 721 C C . ASP A 1 88 ? -11.372 0.132 -7.561 1.00 94.94 88 ASP A C 1
ATOM 723 O O . ASP A 1 88 ? -11.272 1.228 -8.119 1.00 94.94 88 ASP A O 1
ATOM 727 N N . ASP A 1 89 ? -11.252 0.031 -6.240 1.00 93.50 89 ASP A N 1
ATOM 728 C CA . ASP A 1 89 ? -10.919 1.163 -5.380 1.00 93.50 89 ASP A CA 1
ATOM 729 C C . ASP A 1 89 ? -9.448 1.581 -5.525 1.00 93.50 89 ASP A C 1
ATOM 731 O O . ASP A 1 89 ? -9.135 2.770 -5.424 1.00 93.50 89 ASP A O 1
ATOM 735 N N . MET A 1 90 ? -8.562 0.637 -5.851 1.00 94.31 90 MET A N 1
ATOM 736 C CA . MET A 1 90 ? -7.178 0.927 -6.211 1.00 94.31 90 MET A CA 1
ATOM 737 C C . MET A 1 90 ? -7.094 1.697 -7.536 1.00 94.31 90 MET A C 1
ATOM 739 O O . MET A 1 90 ? -6.312 2.645 -7.623 1.00 94.31 90 MET A O 1
ATOM 743 N N . VAL A 1 91 ? -7.919 1.366 -8.537 1.00 95.19 91 VAL A N 1
ATOM 744 C CA . VAL A 1 91 ? -7.989 2.134 -9.798 1.00 95.19 91 VAL A CA 1
ATOM 745 C C . VAL A 1 91 ? -8.308 3.603 -9.511 1.00 95.19 91 VAL A C 1
ATOM 747 O O . VAL A 1 91 ? -7.569 4.497 -9.925 1.00 95.19 91 VAL A O 1
ATOM 750 N N . LYS A 1 92 ? -9.337 3.857 -8.696 1.00 96.44 92 LYS A N 1
ATOM 751 C CA . LYS A 1 92 ? -9.720 5.216 -8.272 1.00 96.44 92 LYS A CA 1
ATOM 752 C C . LYS A 1 92 ? -8.615 5.911 -7.477 1.00 96.44 92 LYS A C 1
ATOM 754 O O . LYS A 1 92 ? -8.411 7.117 -7.601 1.00 96.44 92 LYS A O 1
ATOM 759 N N . TRP A 1 93 ? -7.872 5.167 -6.660 1.00 96.44 93 TRP A N 1
ATOM 760 C CA . TRP A 1 93 ? -6.724 5.713 -5.939 1.00 96.44 93 TRP A CA 1
ATOM 761 C C . TRP A 1 93 ? -5.575 6.113 -6.881 1.00 96.44 93 TRP A C 1
ATOM 763 O O . TRP A 1 93 ? -4.950 7.159 -6.683 1.00 96.44 93 TRP A O 1
ATOM 773 N N . LEU A 1 94 ? -5.316 5.344 -7.942 1.00 95.81 94 LEU A N 1
ATOM 774 C CA . LEU A 1 94 ? -4.347 5.722 -8.977 1.00 95.81 94 LEU A CA 1
ATOM 775 C C . LEU A 1 94 ? -4.782 6.987 -9.726 1.00 95.81 94 LEU A C 1
ATOM 777 O O . LEU A 1 94 ? -3.950 7.867 -9.964 1.00 95.81 94 LEU A O 1
ATOM 781 N N . GLU A 1 95 ? -6.069 7.112 -10.047 1.00 96.94 95 GLU A N 1
ATOM 782 C CA . GLU A 1 95 ? -6.642 8.327 -10.641 1.00 96.94 95 GLU A CA 1
ATOM 783 C C . GLU A 1 95 ? -6.485 9.538 -9.715 1.00 96.94 95 GLU A C 1
ATOM 785 O O . GLU A 1 95 ? -6.032 10.596 -10.155 1.00 96.94 95 GLU A O 1
ATOM 790 N N . PHE A 1 96 ? -6.769 9.374 -8.419 1.00 96.56 96 PHE A N 1
ATOM 791 C CA . PHE A 1 96 ? -6.530 10.402 -7.405 1.00 96.56 96 PHE A CA 1
ATOM 792 C C . PHE A 1 96 ? -5.058 10.844 -7.381 1.00 96.56 96 PHE A C 1
ATOM 794 O O . PHE A 1 96 ? -4.767 12.045 -7.420 1.00 96.56 96 PHE A O 1
ATOM 801 N N . ASN A 1 97 ? -4.117 9.895 -7.372 1.00 96.12 97 ASN A N 1
ATOM 802 C CA . ASN A 1 97 ? -2.683 10.197 -7.387 1.00 96.12 97 ASN A CA 1
ATOM 803 C C . ASN A 1 97 ? -2.265 10.940 -8.663 1.00 96.12 97 ASN A C 1
ATOM 805 O O . ASN A 1 97 ? -1.471 11.886 -8.599 1.00 96.12 97 ASN A O 1
ATOM 809 N N . LYS A 1 98 ? -2.811 10.541 -9.818 1.00 96.06 98 LYS A N 1
ATOM 810 C CA . LYS A 1 98 ? -2.577 11.212 -11.102 1.00 96.06 98 LYS A CA 1
ATOM 811 C C . LYS A 1 98 ? -3.088 12.651 -11.071 1.00 96.06 98 LYS A C 1
ATOM 813 O O . LYS A 1 98 ? -2.310 13.572 -11.305 1.00 96.06 98 LYS A O 1
ATOM 818 N N . ALA A 1 99 ? -4.344 12.856 -10.678 1.00 96.38 99 ALA A N 1
ATOM 819 C CA . ALA A 1 99 ? -4.938 14.186 -10.565 1.00 96.38 99 ALA A CA 1
ATOM 820 C C . ALA A 1 99 ? -4.164 15.087 -9.584 1.00 96.38 99 ALA A C 1
ATOM 822 O O . ALA A 1 99 ? -3.962 16.274 -9.854 1.00 96.38 99 ALA A O 1
ATOM 823 N N . SER A 1 100 ? -3.691 14.526 -8.465 1.00 94.62 100 SER A N 1
ATOM 824 C CA . SER A 1 100 ? -2.853 15.238 -7.495 1.00 94.62 100 SER A CA 1
ATOM 825 C C . SER A 1 100 ? -1.512 15.667 -8.100 1.00 94.62 100 SER A C 1
ATOM 827 O O . SER A 1 100 ? -1.109 16.822 -7.958 1.00 94.62 100 SER A O 1
ATOM 829 N N . SER A 1 101 ? -0.861 14.769 -8.843 1.00 92.69 101 SER A N 1
ATOM 830 C CA . SER A 1 101 ? 0.412 15.045 -9.520 1.00 92.69 101 SER A CA 1
ATOM 831 C C . SER A 1 101 ? 0.267 16.127 -10.588 1.00 92.69 101 SER A C 1
ATOM 833 O O . SER A 1 101 ? 1.078 17.049 -10.651 1.00 92.69 101 SER A O 1
ATOM 835 N N . ASP A 1 102 ? -0.786 16.052 -11.402 1.00 94.69 102 ASP A N 1
ATOM 836 C CA . ASP A 1 102 ? -1.040 17.021 -12.469 1.00 94.69 102 ASP A CA 1
ATOM 837 C C . ASP A 1 102 ? -1.374 18.403 -11.901 1.00 94.69 102 ASP A C 1
ATOM 839 O O . ASP A 1 102 ? -0.915 19.417 -12.428 1.00 94.69 102 ASP A O 1
ATOM 843 N N . ARG A 1 103 ? -2.114 18.457 -10.784 1.00 93.94 103 ARG A N 1
ATOM 844 C CA . ARG A 1 103 ? -2.349 19.707 -10.049 1.00 93.94 103 ARG A CA 1
ATOM 845 C C . ARG A 1 103 ? -1.035 20.329 -9.579 1.00 93.94 103 ARG A C 1
ATOM 847 O O . ARG A 1 103 ? -0.845 21.522 -9.782 1.00 93.94 103 ARG A O 1
ATOM 854 N N . MET A 1 104 ? -0.123 19.541 -9.006 1.00 88.44 104 MET A N 1
ATOM 855 C CA . MET A 1 104 ? 1.172 20.067 -8.556 1.00 88.44 104 MET A CA 1
ATOM 856 C C . MET A 1 104 ? 2.024 20.594 -9.714 1.00 88.44 104 MET A C 1
ATOM 858 O O . MET A 1 104 ? 2.596 21.672 -9.590 1.00 88.44 104 MET A O 1
ATOM 862 N N . LYS A 1 105 ? 2.073 19.884 -10.848 1.00 91.38 105 LYS A N 1
ATOM 863 C CA . LYS A 1 105 ? 2.824 20.334 -12.033 1.00 91.38 105 LYS A CA 1
ATOM 864 C C . LYS A 1 105 ? 2.324 21.681 -12.555 1.00 91.38 105 LYS A C 1
ATOM 866 O O . LYS A 1 105 ? 3.141 22.553 -12.825 1.00 91.38 105 LYS A O 1
ATOM 871 N N . ARG A 1 106 ? 1.001 21.872 -12.635 1.00 89.06 106 ARG A N 1
ATOM 872 C CA . ARG A 1 106 ? 0.406 23.154 -13.057 1.00 89.06 106 ARG A CA 1
ATOM 873 C C . ARG A 1 106 ? 0.787 24.308 -12.125 1.00 89.06 106 ARG A C 1
ATOM 875 O O . ARG A 1 106 ? 1.203 25.362 -12.593 1.00 89.06 106 ARG A O 1
ATOM 882 N N . CYS A 1 107 ? 0.748 24.084 -10.811 1.00 81.12 107 CYS A N 1
ATOM 883 C CA . CYS A 1 107 ? 1.150 25.114 -9.850 1.00 81.12 107 CYS A CA 1
ATOM 884 C C . CYS A 1 107 ? 2.637 25.497 -9.954 1.00 81.12 107 CYS A C 1
ATOM 886 O O . CYS A 1 107 ? 3.000 26.617 -9.606 1.00 81.12 107 CYS A O 1
ATOM 888 N N . LEU A 1 108 ? 3.513 24.584 -10.390 1.00 76.50 108 LEU A N 1
ATOM 889 C CA . LEU A 1 108 ? 4.928 24.900 -10.615 1.00 76.50 108 LEU A CA 1
ATOM 890 C C . LEU A 1 108 ? 5.106 25.776 -11.856 1.00 76.50 108 LEU A C 1
ATOM 892 O O . LEU A 1 108 ? 5.780 26.800 -11.774 1.00 76.50 108 LEU A O 1
ATOM 896 N N . THR A 1 109 ? 4.432 25.433 -12.957 1.00 75.50 109 THR A N 1
ATOM 897 C CA . THR A 1 109 ? 4.505 26.221 -14.195 1.00 75.50 109 THR A CA 1
ATOM 898 C C . THR A 1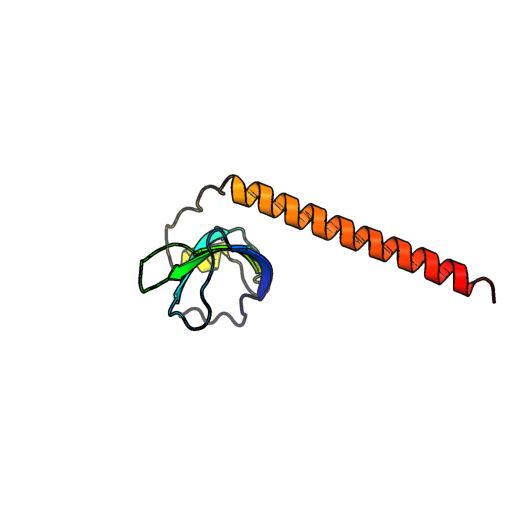 109 ? 4.006 27.652 -13.994 1.00 75.50 109 THR A C 1
ATOM 900 O O . THR A 1 109 ? 4.62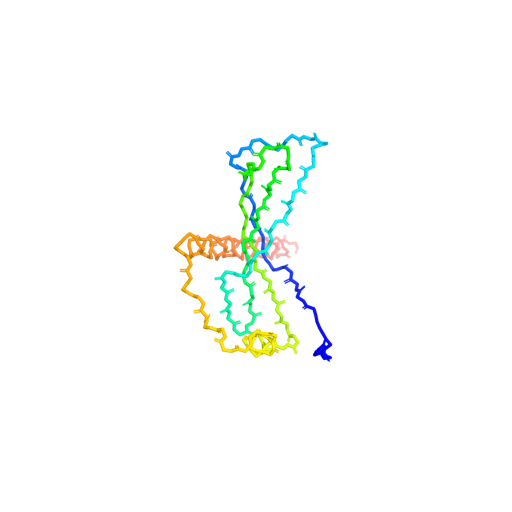3 28.584 -14.494 1.00 75.50 109 THR A O 1
ATOM 903 N N . GLU A 1 110 ? 2.952 27.842 -13.192 1.00 73.50 110 GLU A N 1
ATOM 904 C CA . GLU A 1 110 ? 2.393 29.166 -12.877 1.00 73.50 110 GLU A CA 1
ATOM 905 C C . GLU A 1 110 ? 3.386 30.043 -12.091 1.00 73.50 110 GLU A C 1
ATOM 907 O O . GLU A 1 110 ? 3.607 31.207 -12.438 1.00 73.50 110 GLU A O 1
ATOM 912 N N . LYS A 1 111 ? 4.071 29.474 -11.090 1.00 70.88 111 LYS A N 1
ATOM 913 C CA . LYS A 1 111 ? 5.086 30.183 -10.289 1.00 70.88 111 LYS A CA 1
ATOM 914 C C . LYS A 1 111 ? 6.337 30.556 -11.092 1.00 70.88 111 LYS A C 1
ATOM 916 O O . LYS A 1 111 ? 6.934 31.612 -10.859 1.00 70.88 111 LYS A O 1
ATOM 921 N N . GLU A 1 112 ? 6.744 29.722 -12.045 1.00 65.50 112 GLU A N 1
ATOM 922 C CA . GLU A 1 112 ? 7.852 30.032 -12.960 1.00 65.50 112 GLU A CA 1
ATOM 923 C C . GLU A 1 112 ? 7.491 31.200 -13.890 1.00 65.50 112 GLU A C 1
ATOM 925 O O . GLU A 1 112 ? 8.293 32.123 -14.065 1.00 65.50 112 GLU A O 1
ATOM 930 N N . THR A 1 113 ? 6.258 31.242 -14.407 1.00 61.50 113 THR A N 1
ATOM 931 C CA . THR A 1 113 ? 5.769 32.388 -15.193 1.00 61.50 113 THR A CA 1
ATOM 932 C C . THR A 1 113 ? 5.657 33.673 -14.372 1.00 61.50 113 THR A C 1
ATOM 934 O O . THR A 1 113 ? 6.073 34.731 -14.847 1.00 61.50 113 THR A O 1
ATOM 937 N N . GLU A 1 114 ? 5.173 33.608 -13.130 1.00 60.47 114 GLU A N 1
ATOM 938 C CA . GLU A 1 114 ? 5.065 34.786 -12.257 1.00 60.47 114 GLU A CA 1
ATOM 939 C C . GLU A 1 114 ? 6.434 35.346 -11.839 1.00 60.47 114 GLU A C 1
ATOM 941 O O . GLU A 1 114 ? 6.616 36.565 -11.786 1.00 60.47 114 GLU A O 1
ATOM 946 N N . SER A 1 115 ? 7.420 34.484 -11.573 1.00 60.41 115 SER A N 1
ATOM 947 C CA . SER A 1 115 ? 8.781 34.917 -11.220 1.00 60.41 115 SER A CA 1
ATOM 948 C C . SER A 1 115 ? 9.546 35.492 -12.419 1.00 60.41 115 SER A C 1
ATOM 950 O O . SER A 1 115 ? 10.209 36.521 -12.283 1.00 60.41 115 SER A O 1
ATOM 952 N N . THR A 1 116 ? 9.379 34.910 -13.612 1.00 56.53 116 THR A N 1
ATOM 953 C CA . THR A 1 116 ? 9.977 35.416 -14.863 1.00 56.53 116 THR A CA 1
ATOM 954 C C . THR A 1 116 ? 9.361 36.747 -15.308 1.00 56.53 116 THR A C 1
ATOM 956 O O . THR A 1 116 ? 10.037 37.575 -15.919 1.00 56.53 116 THR A O 1
ATOM 959 N N . CYS A 1 117 ? 8.082 36.991 -15.005 1.00 49.97 117 CYS A N 1
ATOM 960 C CA . CYS A 1 117 ? 7.434 38.264 -15.324 1.00 49.97 117 CYS A CA 1
ATOM 961 C C . CYS A 1 117 ? 7.897 39.404 -14.397 1.00 49.97 117 CYS A C 1
ATOM 963 O O . CYS A 1 117 ? 8.004 40.545 -14.844 1.00 49.97 117 CYS A O 1
ATOM 965 N N . LYS A 1 118 ? 8.226 39.103 -13.131 1.00 58.25 118 LYS A N 1
ATOM 966 C CA . LYS A 1 118 ? 8.745 40.087 -12.162 1.00 58.25 118 LYS A CA 1
ATOM 967 C C . LYS A 1 118 ? 10.218 40.448 -12.383 1.00 58.25 118 LYS A C 1
ATOM 969 O O . LYS A 1 118 ? 10.600 41.576 -12.103 1.00 58.25 118 LYS A O 1
ATOM 974 N N . SER A 1 119 ? 11.039 39.538 -12.912 1.00 56.72 119 SER A N 1
ATOM 975 C CA . SER A 1 119 ? 12.464 39.805 -13.180 1.00 56.72 119 SER A CA 1
ATOM 976 C C . SER A 1 119 ? 12.732 40.650 -14.432 1.00 56.72 119 SER A C 1
ATOM 978 O O . SER A 1 119 ? 13.840 41.144 -14.596 1.00 56.72 119 SER A O 1
ATOM 980 N N . LYS A 1 120 ? 11.735 40.844 -15.306 1.00 54.53 120 LYS A N 1
ATOM 981 C CA . LYS A 1 120 ? 11.828 41.693 -16.513 1.00 54.53 120 LYS A CA 1
ATOM 982 C C . LYS A 1 120 ? 11.339 43.134 -16.306 1.00 54.53 120 LYS A C 1
ATOM 984 O O . LYS A 1 120 ? 11.300 43.896 -17.265 1.00 54.53 120 LYS A O 1
ATOM 989 N N . GLN A 1 121 ? 10.919 43.484 -15.090 1.00 51.78 121 GLN A N 1
ATOM 990 C CA . GLN A 1 121 ? 10.401 44.812 -14.729 1.00 51.78 121 GLN A CA 1
ATOM 991 C C . GLN A 1 121 ? 11.373 45.624 -13.850 1.00 51.78 121 GLN A C 1
ATOM 993 O O . GLN A 1 121 ? 10.972 46.652 -13.308 1.00 51.78 121 GLN A O 1
ATOM 998 N N . GLY A 1 122 ? 12.623 45.169 -13.701 1.00 43.62 122 GLY A N 1
ATOM 999 C CA . GLY A 1 122 ? 13.698 45.862 -12.983 1.00 43.62 122 GLY A CA 1
ATOM 1000 C C . GLY A 1 122 ? 14.842 46.252 -13.903 1.00 43.62 122 GLY A C 1
ATOM 1001 O O . GLY A 1 122 ? 15.086 45.494 -14.869 1.00 43.62 122 GLY A O 1
#

Foldseek 3Di:
DDPQPWDWDWPDKDKDFPADDDPPFDWDWDWDFQFDFQFKTKIWIFTAGPVPRDGGMIMMIIITDPRGGPVVVCCVVPPPDDGHDHDPVVVVVVVVVVVVVVVVVVVVVVVVVVVVVVVVVD

pLDDT: mean 87.37, std 13.99, range [41.44, 97.62]

Radius of gyration: 19.88 Å; chains: 1; bounding box: 34×65×40 Å

InterPro domains:
  IPR029069 HotDog domain superfamily [SSF54637] (1-96)
  IPR051490 THEM6/lcsJ thioesterase [PTHR12475] (3-106)

Organism: Orchesella cincta (NCBI:txid48709)

Sequence (122 aa):
MLKTRGGFFVAAHTIRYRQPVMMFSTYKVLTRPIWWDKKYIYYDHRIITLADGVIRSIGYSKSCCDSFDVEEFINGIHPGVDKPQMPDDMVKWLEFNKASSDRMKRCLTEKETESTCKSKQG

Secondary structure (DSSP, 8-state):
--------EEEEEEEEESS---TT--EEEEEEEEEE-SSEEEEEEEEEETTT--EEEEEEEEEE-SSS-HHHHHHHHSTTPPPPPPPHHHHHHHHHHHHHHHHHHHHHHHHHHHHHHHHT--